Protein AF-A0A3P8W4Z7-F1 (afdb_monomer)

Foldseek 3Di:
DPPQKDWDWDAAAPVVPVVPVVDPQHIWRQWMARNVVRDTAGATAHDDQPQRAWDDWDADPVQQWIFTDHPNDTDIWHKDADPDPDCPDDDDRDHRDIYTDD

Organism: Cynoglossus semilaevis (NCBI:txid244447)

Structure (mmCIF, N/CA/C/O backbone):
data_AF-A0A3P8W4Z7-F1
#
_entry.id   AF-A0A3P8W4Z7-F1
#
loop_
_atom_site.group_PDB
_atom_site.id
_atom_site.type_symbol
_atom_site.label_atom_id
_atom_site.label_alt_id
_atom_site.label_comp_id
_atom_site.label_asym_id
_atom_site.label_entity_id
_atom_site.label_seq_id
_atom_site.pdbx_PDB_ins_code
_atom_site.Cartn_x
_atom_site.Cartn_y
_atom_site.Cartn_z
_atom_site.occupancy
_atom_site.B_iso_or_equiv
_atom_site.auth_seq_id
_atom_site.auth_comp_id
_atom_site.auth_asym_id
_atom_site.auth_atom_id
_atom_site.pdbx_PDB_model_num
ATOM 1 N N . MET A 1 1 ? -4.604 2.241 1.970 1.00 92.06 1 MET A N 1
ATOM 2 C CA . MET A 1 1 ? -5.530 2.408 3.116 1.00 92.06 1 MET A CA 1
ATOM 3 C C . MET A 1 1 ? -5.907 1.031 3.630 1.00 92.06 1 MET A C 1
ATOM 5 O O . MET A 1 1 ? -6.272 0.204 2.809 1.00 92.06 1 MET A O 1
ATOM 9 N N . ALA A 1 2 ? -5.838 0.779 4.936 1.00 91.19 2 ALA A N 1
ATOM 10 C CA . ALA A 1 2 ? -6.327 -0.460 5.551 1.00 91.19 2 ALA A CA 1
ATOM 11 C C . ALA A 1 2 ? -7.013 -0.127 6.883 1.00 91.19 2 ALA A C 1
ATOM 13 O O . ALA A 1 2 ? -6.502 0.694 7.636 1.00 91.19 2 ALA A O 1
ATOM 14 N N . CYS A 1 3 ? -8.182 -0.717 7.156 1.00 89.06 3 CYS A N 1
ATOM 15 C CA . CYS A 1 3 ? -8.944 -0.508 8.399 1.00 89.06 3 CYS A CA 1
ATOM 16 C C . CYS A 1 3 ? -9.206 0.971 8.770 1.00 89.06 3 CYS A C 1
ATOM 18 O O . CYS A 1 3 ? -9.230 1.314 9.946 1.00 89.06 3 CYS A O 1
ATOM 20 N N . GLY A 1 4 ? -9.385 1.857 7.781 1.00 92.31 4 GLY A N 1
ATOM 21 C CA . GLY A 1 4 ? -9.584 3.296 8.023 1.00 92.31 4 GLY A CA 1
ATOM 22 C C . GLY A 1 4 ? -8.300 4.072 8.345 1.00 92.31 4 GLY A C 1
ATOM 23 O O . GLY A 1 4 ? -8.367 5.241 8.718 1.00 92.31 4 GLY A O 1
ATOM 24 N N . VAL A 1 5 ? -7.133 3.452 8.165 1.00 94.88 5 VAL A N 1
ATOM 25 C CA . VAL A 1 5 ? -5.824 4.080 8.348 1.00 94.88 5 VAL A CA 1
ATOM 26 C C . VAL A 1 5 ? -5.151 4.278 6.986 1.00 94.88 5 VAL A C 1
ATOM 28 O O . VAL A 1 5 ? -5.030 3.345 6.176 1.00 94.88 5 VAL A O 1
ATOM 31 N N . LEU A 1 6 ? -4.722 5.511 6.721 1.00 95.94 6 LEU A N 1
ATOM 32 C CA . LEU A 1 6 ? -3.853 5.857 5.599 1.00 95.94 6 LEU A CA 1
ATOM 33 C C . LEU A 1 6 ? -2.421 5.502 5.972 1.00 95.94 6 LEU A C 1
ATOM 35 O O . LEU A 1 6 ? -1.993 5.831 7.067 1.00 95.94 6 LEU A O 1
ATOM 39 N N . TYR A 1 7 ? -1.683 4.888 5.053 1.00 95.88 7 TYR A N 1
ATOM 40 C CA . TYR A 1 7 ? -0.263 4.589 5.213 1.00 95.88 7 TYR A CA 1
ATOM 41 C C . TYR A 1 7 ? 0.488 5.197 4.035 1.00 95.88 7 TYR A C 1
ATOM 43 O O . TYR A 1 7 ? 0.054 5.018 2.895 1.00 95.88 7 TYR A O 1
ATOM 51 N N . ALA A 1 8 ? 1.595 5.890 4.298 1.00 95.06 8 ALA A N 1
ATOM 52 C CA . ALA A 1 8 ? 2.469 6.424 3.261 1.00 95.06 8 ALA A CA 1
ATOM 53 C C . ALA A 1 8 ? 3.859 5.787 3.333 1.00 95.06 8 ALA A C 1
ATOM 55 O O . ALA A 1 8 ? 4.478 5.682 4.397 1.00 95.06 8 ALA A O 1
ATOM 56 N N . VAL A 1 9 ? 4.322 5.353 2.162 1.00 94.12 9 VAL A N 1
ATOM 57 C CA . VAL A 1 9 ? 5.606 4.687 1.955 1.00 94.12 9 VAL A CA 1
ATOM 58 C C . VAL A 1 9 ? 6.592 5.706 1.411 1.00 94.12 9 VAL A C 1
ATOM 60 O O . VAL A 1 9 ? 6.300 6.405 0.444 1.00 94.12 9 VAL A O 1
ATOM 63 N N . ARG A 1 10 ? 7.766 5.780 2.030 1.00 91.56 10 ARG A N 1
ATOM 64 C CA . ARG A 1 10 ? 8.939 6.416 1.443 1.00 91.56 10 ARG A CA 1
ATOM 65 C C . ARG A 1 10 ? 9.755 5.325 0.770 1.00 91.56 10 ARG A C 1
ATOM 67 O O . ARG A 1 10 ? 10.156 4.382 1.449 1.00 91.56 10 ARG A O 1
ATOM 74 N N . SER A 1 11 ? 10.015 5.480 -0.521 1.00 88.19 11 SER A N 1
ATOM 75 C CA . SER A 1 11 ? 10.883 4.589 -1.286 1.00 88.19 11 SER A CA 1
ATOM 76 C C . SER A 1 11 ? 11.993 5.357 -1.991 1.00 88.19 11 SER A C 1
ATOM 78 O O . SER A 1 11 ? 11.831 6.542 -2.284 1.00 88.19 11 SER A O 1
ATOM 80 N N . VAL A 1 12 ? 13.105 4.680 -2.262 1.00 84.81 12 VAL A N 1
ATOM 81 C CA . VAL A 1 12 ? 14.186 5.188 -3.119 1.00 84.81 12 VAL A CA 1
ATOM 82 C C . VAL A 1 12 ? 13.981 4.731 -4.567 1.00 84.81 12 VAL A C 1
ATOM 84 O O . VAL A 1 12 ? 13.480 3.627 -4.809 1.00 84.81 12 VAL A O 1
ATOM 87 N N . PHE A 1 13 ? 14.343 5.592 -5.519 1.00 83.44 13 PHE A N 1
ATOM 88 C CA . PHE A 1 13 ? 14.304 5.297 -6.953 1.00 83.44 13 PHE A CA 1
ATOM 89 C C . PHE A 1 13 ? 15.709 4.999 -7.492 1.00 83.44 13 PHE A C 1
ATOM 91 O O . PHE A 1 13 ? 16.689 5.507 -6.952 1.00 83.44 13 PHE A O 1
ATOM 98 N N . GLN A 1 14 ? 15.803 4.200 -8.563 1.00 71.31 14 GLN A N 1
ATOM 99 C CA . GLN A 1 14 ? 17.084 3.819 -9.190 1.00 71.31 14 GLN A CA 1
ATOM 100 C C . GLN A 1 14 ? 17.964 5.019 -9.572 1.00 71.31 14 GLN A C 1
ATOM 102 O O . GLN A 1 14 ? 19.179 4.938 -9.455 1.00 71.31 14 GLN A O 1
ATOM 107 N N . ASP A 1 15 ? 17.367 6.142 -9.971 1.00 68.56 15 ASP A N 1
ATOM 108 C CA . ASP A 1 15 ? 18.112 7.327 -10.417 1.00 68.56 15 ASP A CA 1
ATOM 109 C C . ASP A 1 15 ? 18.567 8.235 -9.253 1.00 68.56 15 ASP A C 1
ATOM 111 O O . ASP A 1 15 ? 19.297 9.206 -9.455 1.00 68.56 15 ASP A O 1
ATOM 115 N N . ASP A 1 16 ? 18.158 7.921 -8.018 1.00 65.56 16 ASP A N 1
ATOM 116 C CA . ASP A 1 16 ? 18.433 8.702 -6.807 1.00 65.56 16 ASP A CA 1
ATOM 117 C C . ASP A 1 16 ? 19.661 8.188 -6.025 1.00 65.56 16 ASP A C 1
ATOM 119 O O . ASP A 1 16 ? 19.757 8.396 -4.810 1.00 65.56 16 ASP A O 1
ATOM 123 N N . GLU A 1 17 ? 20.634 7.554 -6.699 1.00 56.22 17 GLU A N 1
ATOM 124 C CA . GLU A 1 17 ? 21.857 6.995 -6.082 1.00 56.22 17 GLU A CA 1
ATOM 125 C C . GLU A 1 17 ? 22.599 8.006 -5.175 1.00 56.22 17 GLU A C 1
ATOM 127 O O . GLU A 1 17 ? 23.181 7.621 -4.164 1.00 56.22 17 GLU A O 1
ATOM 132 N N . GLY A 1 18 ? 22.492 9.315 -5.441 1.00 52.12 18 GLY A N 1
ATOM 133 C CA . GLY A 1 18 ? 23.077 10.379 -4.608 1.00 52.12 18 GLY A CA 1
ATOM 134 C C . GLY A 1 18 ? 22.281 10.791 -3.355 1.00 52.12 18 GLY A C 1
ATOM 135 O O . GLY A 1 18 ? 22.797 11.542 -2.529 1.00 52.12 18 GLY A O 1
ATOM 136 N N . GLN A 1 19 ? 21.033 10.337 -3.184 1.00 52.34 19 GLN A N 1
ATOM 137 C CA . GLN A 1 19 ? 20.183 10.646 -2.018 1.00 52.34 19 GLN A CA 1
ATOM 138 C C . GLN A 1 19 ? 20.097 9.488 -1.007 1.00 52.34 19 GLN A C 1
ATOM 140 O O . GLN A 1 19 ? 19.702 9.710 0.144 1.00 52.34 19 GLN A O 1
ATOM 145 N N . ALA A 1 20 ? 20.486 8.273 -1.409 1.00 51.84 20 ALA A N 1
ATOM 146 C CA . ALA A 1 20 ? 20.484 7.083 -0.557 1.00 51.84 20 ALA A CA 1
ATOM 147 C C . ALA A 1 20 ? 21.569 7.129 0.539 1.00 51.84 20 ALA A C 1
ATOM 149 O O . ALA A 1 20 ? 21.337 6.676 1.658 1.00 51.84 20 ALA A O 1
ATOM 150 N N . GLU A 1 21 ? 22.724 7.743 0.264 1.00 47.75 21 GLU A N 1
ATOM 151 C CA . GLU A 1 21 ? 23.860 7.784 1.200 1.00 47.75 21 GLU A CA 1
ATOM 152 C C . GLU A 1 21 ? 23.695 8.810 2.340 1.00 47.75 21 GLU A C 1
ATOM 154 O O . GLU A 1 21 ? 24.335 8.695 3.384 1.00 47.75 21 GLU A O 1
ATOM 159 N N . GLY A 1 22 ? 22.799 9.795 2.187 1.00 49.47 22 GLY A N 1
ATOM 160 C CA . GLY A 1 22 ? 22.527 10.827 3.201 1.00 49.47 22 GLY A CA 1
ATOM 161 C C . GLY A 1 22 ? 21.294 10.567 4.074 1.00 49.47 22 GLY A C 1
ATOM 162 O O . GLY A 1 22 ? 21.133 11.186 5.128 1.00 49.47 22 GLY A O 1
ATOM 163 N N . ARG A 1 23 ? 20.404 9.656 3.660 1.00 52.09 23 ARG A N 1
ATOM 164 C CA . ARG A 1 23 ? 19.204 9.270 4.412 1.00 52.09 23 ARG A CA 1
ATOM 165 C C . ARG A 1 23 ? 19.326 7.807 4.806 1.00 52.09 23 ARG A C 1
ATOM 167 O O . ARG A 1 23 ? 18.894 6.925 4.080 1.00 52.09 23 ARG A O 1
ATOM 174 N N . ALA A 1 24 ? 19.841 7.572 6.009 1.00 46.91 24 ALA A N 1
ATOM 175 C CA . ALA A 1 24 ? 19.960 6.270 6.672 1.00 46.91 24 ALA A CA 1
ATOM 176 C C . ALA A 1 24 ? 18.6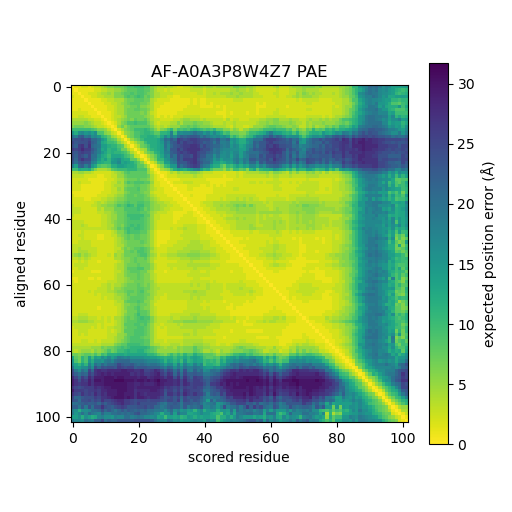23 5.525 6.927 1.00 46.91 24 ALA A C 1
ATOM 178 O O . ALA A 1 24 ? 18.525 4.712 7.840 1.00 46.91 24 ALA A O 1
ATOM 179 N N . GLY A 1 25 ? 17.565 5.798 6.166 1.00 57.16 25 GLY A N 1
ATOM 180 C CA . GLY A 1 25 ? 16.317 5.064 6.249 1.00 57.16 25 GLY A CA 1
ATOM 181 C C . GLY A 1 25 ? 15.924 4.608 4.859 1.00 57.16 25 GLY A C 1
ATOM 182 O O . GLY A 1 25 ? 15.477 5.423 4.054 1.00 57.16 25 GLY A O 1
ATOM 183 N N . GLY A 1 26 ? 16.089 3.312 4.612 1.00 72.94 26 GLY A N 1
ATOM 184 C CA . GLY A 1 26 ? 15.636 2.656 3.392 1.00 72.94 26 GLY A CA 1
ATOM 185 C C . GLY A 1 26 ? 14.122 2.739 3.188 1.00 72.94 26 GLY A C 1
ATOM 186 O O . GLY A 1 26 ? 13.419 3.562 3.786 1.00 72.94 26 GLY A O 1
ATOM 187 N N . ASP A 1 27 ? 13.622 1.866 2.325 1.00 89.00 27 ASP A N 1
ATOM 188 C CA . ASP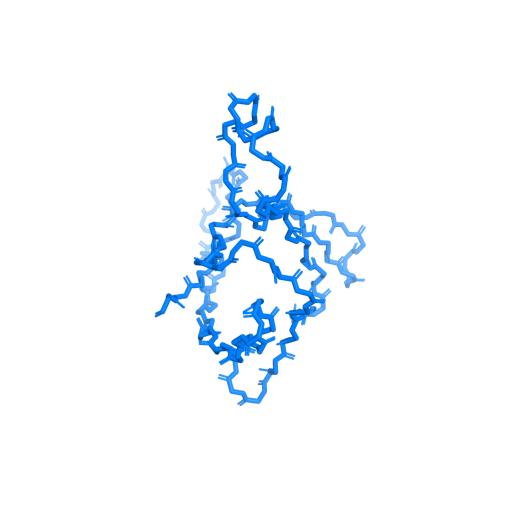 A 1 27 ? 12.211 1.800 1.975 1.00 89.00 27 ASP A CA 1
ATOM 189 C C . ASP A 1 27 ? 11.360 1.423 3.194 1.00 89.00 27 ASP A C 1
ATOM 191 O O . ASP A 1 27 ? 11.531 0.362 3.803 1.00 89.00 27 ASP A O 1
ATOM 195 N N . MET A 1 28 ? 10.470 2.329 3.601 1.00 92.38 28 MET A N 1
ATOM 196 C CA . MET A 1 28 ? 9.700 2.200 4.838 1.00 92.38 28 MET A CA 1
ATOM 197 C C . MET A 1 28 ? 8.329 2.865 4.735 1.00 92.38 28 MET A C 1
ATOM 199 O O . MET A 1 28 ? 8.164 3.907 4.101 1.00 92.38 28 MET A O 1
ATOM 203 N N . VAL A 1 29 ? 7.347 2.319 5.449 1.00 93.81 29 VAL A N 1
ATOM 204 C CA . VAL A 1 29 ? 6.136 3.046 5.840 1.00 93.81 29 VAL A CA 1
ATOM 205 C C . VAL A 1 29 ? 6.519 4.002 6.966 1.00 93.81 29 VAL A C 1
ATOM 207 O O . VAL A 1 29 ? 6.868 3.557 8.060 1.00 93.81 29 VAL A O 1
ATOM 210 N N . VAL A 1 30 ? 6.478 5.304 6.689 1.00 93.81 30 VAL A N 1
ATOM 211 C CA . VAL A 1 30 ? 6.968 6.357 7.603 1.00 93.81 30 VAL A CA 1
ATOM 212 C C . VAL A 1 30 ? 5.853 7.203 8.204 1.00 93.81 30 VAL A C 1
ATOM 214 O O . VAL A 1 30 ? 6.098 7.988 9.114 1.00 93.81 30 VAL A O 1
ATOM 217 N N . TYR A 1 31 ? 4.635 7.074 7.682 1.00 94.69 31 TYR A N 1
ATOM 218 C CA . TYR A 1 31 ? 3.502 7.869 8.124 1.00 94.69 31 TYR A CA 1
ATOM 219 C C . TYR A 1 31 ? 2.223 7.047 8.103 1.00 94.69 31 TYR A C 1
ATOM 221 O O . TYR A 1 31 ? 1.966 6.303 7.149 1.00 94.69 31 TYR A O 1
ATOM 229 N N . ALA A 1 32 ? 1.429 7.199 9.160 1.00 95.81 32 ALA A N 1
ATOM 230 C CA . ALA A 1 32 ? 0.115 6.605 9.278 1.00 95.81 32 ALA A CA 1
ATOM 231 C C . ALA A 1 32 ? -0.880 7.603 9.875 1.00 95.81 32 ALA A C 1
ATOM 233 O O . ALA A 1 32 ? -0.559 8.310 10.828 1.00 95.81 32 ALA A O 1
ATOM 234 N N . TYR A 1 33 ? -2.095 7.629 9.334 1.00 96.25 33 TYR A N 1
ATOM 235 C CA . TYR A 1 33 ? -3.160 8.520 9.789 1.00 96.25 33 TYR A CA 1
ATOM 236 C C . TYR A 1 33 ? -4.473 7.760 9.940 1.00 96.25 33 TYR A C 1
ATOM 238 O O . TYR A 1 33 ? -5.011 7.233 8.964 1.00 96.25 33 TYR A O 1
ATOM 246 N N . ASP A 1 34 ? -4.989 7.700 11.164 1.00 95.25 34 ASP A N 1
ATOM 247 C CA . ASP A 1 34 ? -6.285 7.115 11.484 1.00 95.25 34 ASP A CA 1
ATOM 248 C C . ASP A 1 34 ? -7.390 8.121 11.155 1.00 95.25 34 ASP A C 1
ATOM 250 O O . ASP A 1 34 ? -7.617 9.094 11.877 1.00 95.25 34 ASP A O 1
ATOM 254 N N . THR A 1 35 ? -8.105 7.866 10.061 1.00 95.38 35 THR A N 1
ATOM 255 C CA . THR A 1 35 ? -9.200 8.730 9.601 1.00 95.38 35 THR A CA 1
ATOM 256 C C . THR A 1 35 ? -10.439 8.661 10.490 1.00 95.38 35 THR A C 1
ATOM 258 O O . THR A 1 35 ? -11.251 9.581 10.458 1.00 95.38 35 THR A O 1
ATOM 261 N N . SER A 1 36 ? -10.588 7.611 11.304 1.00 93.75 36 SER A N 1
ATOM 262 C CA . SER A 1 36 ? -11.718 7.475 12.229 1.00 93.75 36 SER A CA 1
ATOM 263 C C . SER A 1 36 ? -11.541 8.342 13.476 1.00 93.75 36 SER A C 1
ATOM 265 O O . SER A 1 36 ? -12.516 8.874 14.005 1.00 93.75 36 SER A O 1
ATOM 267 N N . ARG A 1 37 ? -10.291 8.512 13.924 1.00 92.38 37 ARG A N 1
ATOM 268 C CA . ARG A 1 37 ? -9.922 9.331 15.091 1.00 92.38 37 ARG A CA 1
ATOM 269 C C . ARG A 1 37 ? -9.399 10.715 14.717 1.00 92.38 37 ARG A C 1
ATOM 271 O O . ARG A 1 37 ? -9.310 11.576 15.588 1.00 92.38 37 ARG A O 1
ATOM 278 N N . GLY A 1 38 ? -9.047 10.922 13.450 1.00 95.12 38 GLY A N 1
ATOM 279 C CA . GLY A 1 38 ? -8.445 12.157 12.955 1.00 95.12 38 GLY A CA 1
ATOM 280 C C . GLY A 1 38 ? -7.038 12.397 13.507 1.00 95.12 38 GLY A C 1
ATOM 281 O O . GLY A 1 38 ? -6.669 13.546 13.746 1.00 95.12 38 GLY A O 1
ATOM 282 N N . GLN A 1 39 ? -6.276 11.332 13.771 1.00 94.75 39 GLN A N 1
ATOM 283 C CA . GLN A 1 39 ? -4.979 11.410 14.449 1.00 94.75 39 GLN A CA 1
ATOM 284 C C . GLN A 1 39 ? -3.903 10.597 13.736 1.00 94.75 39 GLN A C 1
ATOM 286 O O . GLN A 1 39 ? -4.167 9.555 13.136 1.00 94.75 39 GLN A O 1
ATOM 291 N N . GLU A 1 40 ? -2.668 11.070 13.852 1.00 94.06 40 GLU A N 1
ATOM 292 C CA . GLU A 1 40 ? -1.481 10.369 13.375 1.00 94.06 40 GLU A CA 1
ATOM 293 C C . GLU A 1 40 ? -1.125 9.197 14.291 1.00 94.06 40 GLU A C 1
ATOM 295 O O . GLU A 1 40 ? -1.295 9.264 15.510 1.00 94.06 40 GLU A O 1
ATOM 300 N N . LEU A 1 41 ? -0.612 8.120 13.696 1.00 90.31 41 LEU A N 1
ATOM 301 C CA . LEU A 1 41 ? -0.134 6.943 14.413 1.00 90.31 41 LEU A CA 1
ATOM 302 C C . LEU A 1 41 ? 1.388 6.810 14.259 1.00 90.31 41 LEU A C 1
ATOM 304 O O . LEU A 1 41 ? 1.905 6.955 13.146 1.00 90.31 41 LEU A O 1
ATOM 308 N N . PRO A 1 42 ? 2.122 6.483 15.339 1.00 89.62 42 PRO A N 1
ATOM 309 C CA . PRO A 1 42 ? 3.554 6.235 15.253 1.00 89.62 42 PRO A CA 1
ATOM 310 C C . PRO A 1 42 ? 3.821 4.947 14.462 1.00 89.62 42 PRO A C 1
ATOM 312 O O . PRO A 1 42 ? 3.416 3.855 14.873 1.00 89.62 42 PRO A O 1
ATOM 315 N N . VAL A 1 43 ? 4.528 5.067 13.335 1.00 88.94 43 VAL A N 1
ATOM 316 C CA . VAL A 1 43 ? 4.822 3.938 12.445 1.00 88.94 43 VAL A CA 1
ATOM 317 C C . VAL A 1 43 ? 6.226 4.031 11.851 1.00 88.94 43 VAL A C 1
ATOM 319 O O . VAL A 1 43 ? 6.650 5.091 11.401 1.00 88.94 43 VAL A O 1
ATOM 322 N N . GLN A 1 44 ? 6.937 2.903 11.846 1.00 87.81 44 GLN A N 1
ATOM 323 C CA . GLN A 1 44 ? 8.184 2.689 11.109 1.00 87.81 44 GLN A CA 1
ATOM 324 C C . GLN A 1 44 ? 8.234 1.215 10.706 1.00 87.81 44 GLN A C 1
ATOM 326 O O . GLN A 1 44 ? 8.608 0.359 11.504 1.00 87.81 44 GLN A O 1
ATOM 331 N N . ILE A 1 45 ? 7.781 0.907 9.492 1.00 90.19 45 ILE A N 1
ATOM 332 C CA . ILE A 1 45 ? 7.688 -0.476 9.003 1.00 90.19 45 ILE A CA 1
ATOM 333 C C . ILE A 1 45 ? 8.575 -0.620 7.771 1.00 90.19 45 ILE A C 1
ATOM 335 O O . ILE A 1 45 ? 8.351 0.114 6.810 1.00 90.19 45 ILE A O 1
ATOM 339 N N . PRO A 1 46 ? 9.533 -1.559 7.744 1.00 91.69 46 PRO A N 1
ATOM 340 C CA . PRO A 1 46 ? 10.293 -1.859 6.536 1.00 91.69 46 PRO A CA 1
ATOM 341 C C . PRO A 1 46 ? 9.377 -2.256 5.374 1.00 91.69 46 PRO A C 1
ATOM 343 O O . PRO A 1 46 ? 8.472 -3.076 5.541 1.00 91.69 46 PRO A O 1
ATOM 346 N N . PHE A 1 47 ? 9.621 -1.693 4.195 1.00 93.44 47 PHE A N 1
ATOM 347 C CA . PHE A 1 47 ? 8.849 -1.966 2.991 1.00 93.44 47 PHE A CA 1
ATOM 348 C C . PHE A 1 47 ? 9.748 -2.570 1.900 1.00 93.44 47 PHE A C 1
ATOM 350 O O . PHE A 1 47 ? 10.709 -1.926 1.494 1.00 93.44 47 PHE A O 1
ATOM 357 N N . PRO A 1 48 ? 9.475 -3.784 1.389 1.00 92.69 48 PRO A N 1
ATOM 358 C CA . PRO A 1 48 ? 10.309 -4.388 0.352 1.00 92.69 48 PRO A CA 1
ATOM 359 C C . PRO A 1 48 ? 10.243 -3.631 -0.984 1.00 92.69 48 PRO A C 1
ATOM 361 O O . PRO A 1 48 ? 9.177 -3.507 -1.595 1.00 92.69 48 PRO A O 1
ATOM 364 N N . ASN A 1 49 ? 11.402 -3.198 -1.484 1.00 92.69 49 ASN A N 1
ATOM 365 C CA . ASN A 1 49 ? 11.546 -2.537 -2.783 1.00 92.69 49 ASN A CA 1
ATOM 366 C C . ASN A 1 49 ? 12.707 -3.136 -3.611 1.00 92.69 49 ASN A C 1
ATOM 368 O O . ASN A 1 49 ? 13.714 -2.472 -3.852 1.00 92.69 49 ASN A O 1
ATOM 372 N N . PRO A 1 50 ? 12.601 -4.401 -4.055 1.00 90.75 50 PRO A N 1
ATOM 373 C CA . PRO A 1 50 ? 13.703 -5.089 -4.733 1.00 90.75 50 PRO A CA 1
ATOM 374 C C . PRO A 1 50 ? 14.064 -4.505 -6.108 1.00 90.75 50 PRO A C 1
ATOM 376 O O . PRO A 1 50 ? 15.184 -4.711 -6.565 1.00 90.75 50 PRO A O 1
ATOM 379 N N . TYR A 1 51 ? 13.145 -3.785 -6.765 1.00 91.81 51 TYR A N 1
ATOM 380 C CA . TYR A 1 51 ? 13.367 -3.235 -8.110 1.00 91.81 51 TYR A CA 1
ATOM 381 C C . TYR A 1 51 ? 13.457 -1.708 -8.162 1.00 91.81 51 TYR A C 1
ATOM 383 O O . TYR A 1 51 ? 13.588 -1.155 -9.253 1.00 91.81 51 TYR A O 1
ATOM 391 N N . GLN A 1 52 ? 13.432 -1.044 -7.001 1.00 90.00 52 GLN A N 1
ATOM 392 C CA . GLN A 1 52 ? 13.726 0.383 -6.836 1.00 90.00 52 GLN A CA 1
ATOM 393 C C . GLN A 1 52 ? 12.931 1.323 -7.767 1.00 90.00 52 GLN A C 1
ATOM 395 O O . GLN A 1 52 ? 13.428 2.369 -8.177 1.00 90.00 52 GLN A O 1
ATOM 400 N N . TYR A 1 53 ? 11.694 0.966 -8.132 1.00 92.00 53 TYR A N 1
ATOM 401 C CA . TYR A 1 53 ? 10.811 1.826 -8.926 1.00 92.00 53 TYR A CA 1
ATOM 402 C C . TYR A 1 53 ? 9.334 1.477 -8.695 1.00 92.00 53 TYR A C 1
ATOM 404 O O . TYR A 1 53 ? 8.655 0.901 -9.551 1.00 92.00 53 TYR A O 1
ATOM 412 N N . ILE A 1 54 ? 8.825 1.794 -7.504 1.00 94.12 54 ILE A N 1
ATOM 413 C CA . ILE A 1 54 ? 7.421 1.550 -7.160 1.00 94.12 54 ILE A CA 1
ATOM 414 C C . ILE A 1 54 ? 6.547 2.643 -7.781 1.00 94.12 54 ILE A C 1
ATOM 416 O O . ILE A 1 54 ? 6.719 3.819 -7.473 1.00 94.12 54 ILE A O 1
ATOM 420 N N . SER A 1 55 ? 5.576 2.258 -8.612 1.00 94.69 55 SER A N 1
ATOM 421 C CA . SER A 1 55 ? 4.617 3.196 -9.216 1.00 94.69 55 SER A CA 1
ATOM 422 C C . SER A 1 55 ? 3.205 3.084 -8.642 1.00 94.69 55 SER A C 1
ATOM 424 O O . SER A 1 55 ? 2.431 4.032 -8.747 1.00 94.69 55 SER A O 1
ATOM 426 N N . SER A 1 56 ? 2.846 1.943 -8.046 1.00 96.38 56 SER A N 1
ATOM 427 C CA . SER A 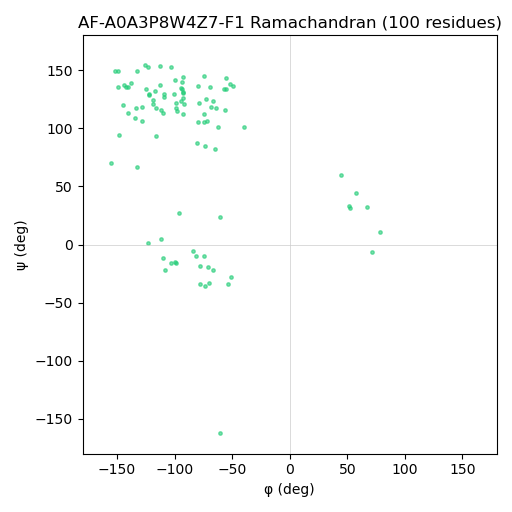1 56 ? 1.562 1.777 -7.357 1.00 96.38 56 SER A CA 1
ATOM 428 C C . SER A 1 56 ? 1.628 0.742 -6.235 1.00 96.38 56 SER A C 1
ATOM 430 O O . SER A 1 56 ? 2.394 -0.222 -6.295 1.00 96.38 56 SER A O 1
ATOM 432 N N . ILE A 1 57 ? 0.808 0.961 -5.203 1.00 97.25 57 ILE A N 1
ATOM 433 C CA . ILE A 1 57 ? 0.609 0.065 -4.060 1.00 97.25 57 ILE A CA 1
ATOM 434 C C . ILE A 1 57 ? -0.881 0.086 -3.711 1.00 97.25 57 ILE A C 1
ATOM 436 O O . ILE A 1 57 ? -1.384 1.093 -3.211 1.00 97.25 57 ILE A O 1
ATOM 440 N N . ASP A 1 58 ? -1.566 -1.037 -3.900 1.00 97.12 58 ASP A N 1
ATOM 441 C CA . ASP A 1 58 ? -2.999 -1.173 -3.638 1.00 97.12 58 ASP A CA 1
ATOM 442 C C . ASP A 1 58 ? -3.274 -2.282 -2.622 1.00 97.12 58 ASP A C 1
ATOM 444 O O . ASP A 1 58 ? -2.806 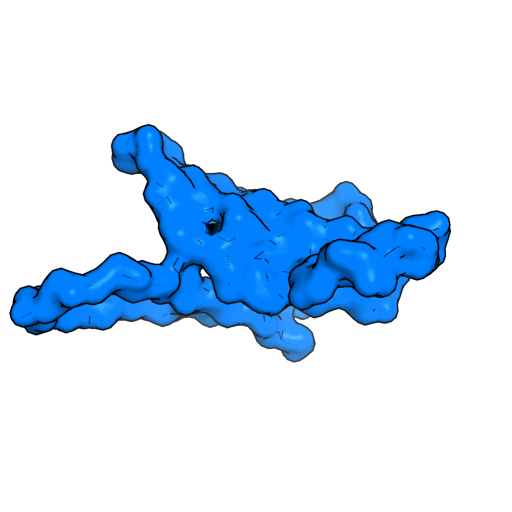-3.408 -2.764 1.00 97.12 58 ASP A O 1
ATOM 448 N N . TYR A 1 59 ? -4.049 -1.980 -1.580 1.00 96.75 59 TYR A N 1
ATOM 449 C CA . TYR A 1 59 ? -4.438 -2.962 -0.564 1.00 96.75 59 TYR A CA 1
ATOM 450 C C . TYR A 1 59 ? -5.783 -3.604 -0.895 1.00 96.75 59 TYR A C 1
ATOM 452 O O . TYR A 1 59 ? -6.760 -2.900 -1.151 1.00 96.75 59 TYR A O 1
ATOM 460 N N . ASN A 1 60 ? -5.857 -4.931 -0.789 1.00 95.75 60 ASN A N 1
ATOM 461 C CA . ASN A 1 60 ? -7.103 -5.675 -0.899 1.00 95.75 60 ASN A CA 1
ATOM 462 C C . ASN A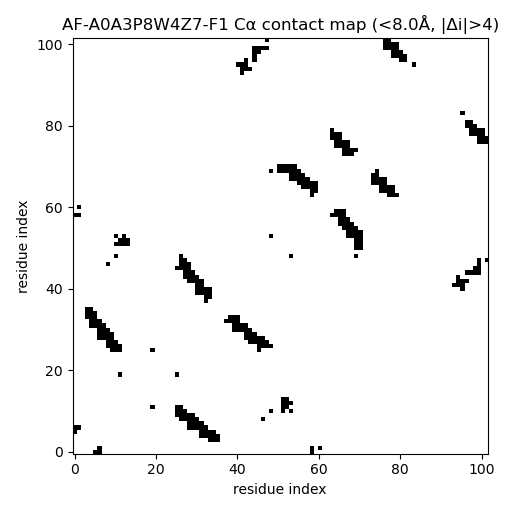 1 60 ? -7.492 -6.307 0.456 1.00 95.75 60 ASN A C 1
ATOM 464 O O . ASN A 1 60 ? -6.804 -7.205 0.945 1.00 95.75 60 ASN A O 1
ATOM 468 N N . PRO A 1 61 ? -8.621 -5.896 1.064 1.00 93.56 61 PRO A N 1
ATOM 469 C CA . PRO A 1 61 ? -9.089 -6.455 2.332 1.00 93.56 61 PRO A CA 1
ATOM 470 C C . PRO A 1 61 ? -9.698 -7.860 2.215 1.00 93.56 61 PRO A C 1
ATOM 472 O O . PRO A 1 61 ? -9.993 -8.468 3.238 1.00 93.56 61 PRO A O 1
ATOM 475 N N . ARG A 1 62 ? -9.942 -8.382 1.003 1.00 94.69 62 ARG A N 1
ATOM 476 C CA . ARG A 1 62 ? -10.498 -9.736 0.823 1.00 94.69 62 ARG A CA 1
ATOM 477 C C . ARG A 1 62 ? -9.465 -10.821 1.128 1.00 94.69 62 ARG A C 1
ATOM 479 O O . ARG A 1 62 ? -9.834 -11.882 1.620 1.00 94.69 62 ARG A O 1
ATOM 486 N N . ASP A 1 63 ? -8.206 -10.573 0.786 1.00 95.19 63 ASP A N 1
ATOM 487 C CA . ASP A 1 63 ? -7.102 -11.528 0.913 1.00 95.19 63 ASP A CA 1
ATOM 488 C C . ASP A 1 63 ? -5.938 -11.003 1.769 1.00 95.19 63 ASP A C 1
ATOM 490 O O . ASP A 1 63 ? -4.963 -11.724 1.975 1.00 95.19 63 ASP A O 1
ATOM 494 N N . ASN A 1 64 ? -6.063 -9.786 2.308 1.00 93.75 64 ASN A N 1
ATOM 495 C CA . ASN A 1 64 ? -5.082 -9.110 3.152 1.00 93.75 64 ASN A CA 1
ATOM 496 C C . ASN A 1 64 ? -3.716 -8.955 2.467 1.00 93.75 64 ASN A C 1
ATOM 498 O O . ASN A 1 64 ? -2.674 -9.208 3.076 1.00 93.75 64 ASN A O 1
ATOM 502 N N . GLN A 1 65 ? -3.711 -8.54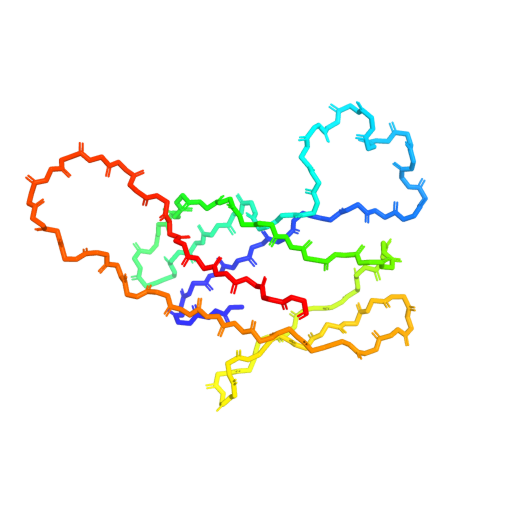7 1.196 1.00 95.94 65 GLN A N 1
ATOM 503 C CA . GLN A 1 65 ? -2.483 -8.387 0.415 1.00 95.94 65 GLN A CA 1
ATOM 504 C C . GLN A 1 65 ? -2.326 -6.983 -0.154 1.00 95.94 65 GLN A C 1
ATOM 506 O O . GLN A 1 65 ? -3.305 -6.290 -0.440 1.00 95.94 65 GLN A O 1
ATOM 511 N N . LEU A 1 66 ? -1.069 -6.596 -0.353 1.00 97.00 66 LEU A N 1
ATOM 512 C CA . LEU A 1 66 ? -0.699 -5.482 -1.211 1.00 97.00 66 LEU A CA 1
ATOM 513 C C . LEU A 1 66 ? -0.409 -5.994 -2.617 1.00 97.00 66 LEU A C 1
ATOM 515 O O . LEU A 1 66 ? 0.375 -6.925 -2.789 1.00 97.00 66 LEU A O 1
ATOM 519 N N . TYR A 1 67 ? -1.005 -5.345 -3.604 1.00 97.69 67 TYR A N 1
ATOM 520 C CA . TYR A 1 67 ? -0.693 -5.476 -5.016 1.00 97.69 67 TYR A CA 1
ATOM 521 C C . TYR A 1 67 ? 0.217 -4.311 -5.383 1.00 97.69 67 TYR A C 1
ATOM 523 O O . TYR A 1 67 ? -0.161 -3.151 -5.225 1.00 97.69 67 TYR A O 1
ATOM 531 N N . VAL A 1 68 ? 1.439 -4.620 -5.805 1.00 97.75 68 VAL A N 1
ATOM 532 C CA . VAL A 1 68 ? 2.485 -3.618 -6.028 1.00 97.75 68 VAL A CA 1
ATOM 533 C C . VAL A 1 68 ? 2.961 -3.700 -7.468 1.00 97.75 68 VAL A C 1
ATOM 535 O O . VAL A 1 68 ? 3.311 -4.780 -7.944 1.00 97.75 68 VAL A O 1
ATOM 538 N N . TRP A 1 69 ? 3.002 -2.557 -8.146 1.00 97.81 69 TRP A N 1
ATOM 539 C CA . TRP A 1 69 ? 3.694 -2.425 -9.423 1.00 97.81 69 TRP A CA 1
ATOM 540 C C . TRP A 1 69 ? 5.075 -1.826 -9.179 1.00 97.81 69 TRP A C 1
ATOM 542 O O . TRP A 1 69 ? 5.190 -0.681 -8.731 1.00 97.81 69 TRP A O 1
ATOM 552 N N . ASN A 1 70 ? 6.120 -2.606 -9.456 1.00 95.62 70 ASN A N 1
ATOM 553 C CA . ASN A 1 70 ? 7.502 -2.198 -9.236 1.00 95.62 70 ASN A CA 1
ATOM 554 C C . ASN A 1 70 ? 8.359 -2.552 -10.452 1.00 95.62 70 ASN A C 1
ATOM 556 O O . ASN A 1 70 ? 8.611 -3.727 -10.701 1.00 95.62 70 ASN A O 1
ATOM 560 N N . ASN A 1 71 ? 8.780 -1.539 -11.211 1.00 94.06 71 ASN A N 1
ATOM 561 C CA . ASN A 1 71 ? 9.665 -1.680 -12.371 1.00 94.06 71 ASN A CA 1
ATOM 562 C C . ASN A 1 71 ? 9.291 -2.844 -13.321 1.00 94.06 71 ASN A C 1
ATOM 564 O O . ASN A 1 71 ? 10.066 -3.778 -13.510 1.00 94.06 71 ASN A O 1
ATOM 568 N N . TYR A 1 72 ? 8.078 -2.820 -13.886 1.00 94.69 72 TYR A N 1
ATOM 569 C CA . TYR A 1 72 ? 7.509 -3.865 -14.766 1.00 94.69 72 TYR A CA 1
ATOM 570 C C . TYR A 1 72 ? 7.110 -5.188 -14.087 1.00 94.69 72 TYR A C 1
ATOM 572 O O . TYR A 1 72 ? 6.477 -6.027 -14.731 1.00 94.69 72 TYR A O 1
ATOM 580 N N . TYR A 1 73 ? 7.405 -5.374 -12.799 1.00 96.06 73 TYR A N 1
ATOM 58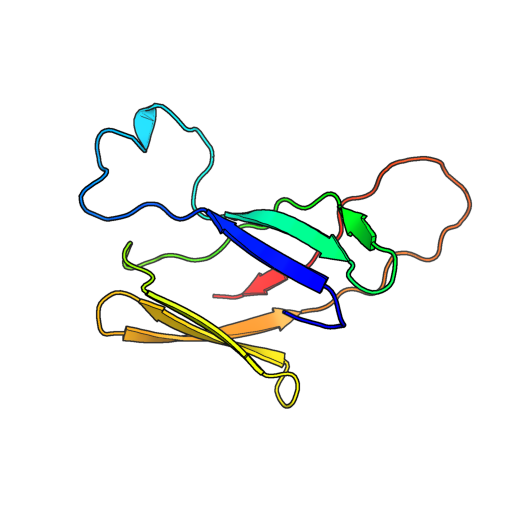1 C CA . TYR A 1 73 ? 6.972 -6.543 -12.037 1.00 96.06 73 TYR A CA 1
ATOM 582 C C . TYR A 1 73 ? 5.666 -6.275 -11.290 1.00 96.06 73 TYR A C 1
ATOM 584 O O . TYR A 1 73 ? 5.510 -5.263 -10.601 1.00 96.06 73 TYR A O 1
ATOM 592 N N . VAL A 1 74 ? 4.746 -7.237 -11.385 1.00 96.69 74 VAL A N 1
ATOM 593 C CA . VAL A 1 74 ? 3.543 -7.301 -10.551 1.00 96.69 74 VAL A CA 1
ATOM 594 C C . VAL A 1 74 ? 3.856 -8.172 -9.342 1.00 96.69 74 VAL A C 1
ATOM 596 O O . VAL A 1 74 ? 4.066 -9.378 -9.474 1.00 96.69 74 VAL A O 1
ATOM 599 N N . LEU A 1 75 ? 3.891 -7.558 -8.164 1.00 96.38 75 LEU A N 1
ATOM 600 C CA . LEU A 1 75 ? 4.239 -8.202 -6.903 1.00 96.38 75 LEU A CA 1
ATOM 601 C C . LEU A 1 75 ? 3.029 -8.276 -5.976 1.00 96.38 75 LEU A C 1
ATOM 603 O O . LEU A 1 75 ? 2.105 -7.462 -6.049 1.00 96.38 75 LEU A O 1
ATOM 607 N N . ARG A 1 76 ? 3.049 -9.270 -5.087 1.00 96.81 76 ARG A N 1
ATOM 608 C CA . ARG A 1 76 ? 2.026 -9.478 -4.063 1.00 96.81 76 ARG A CA 1
ATOM 609 C C . ARG A 1 76 ? 2.702 -9.622 -2.715 1.00 96.81 76 ARG A C 1
ATOM 611 O O . ARG A 1 76 ? 3.460 -10.568 -2.527 1.00 96.81 76 ARG A O 1
ATOM 618 N N . TYR A 1 77 ? 2.407 -8.720 -1.787 1.00 95.94 77 TYR A N 1
ATOM 619 C CA . TYR A 1 77 ? 2.941 -8.795 -0.430 1.00 95.94 77 TYR A CA 1
ATOM 620 C C . TYR A 1 77 ? 1.827 -9.152 0.555 1.00 95.94 77 TYR A C 1
ATOM 622 O O . TYR A 1 77 ? 0.903 -8.353 0.744 1.00 95.94 77 TYR A O 1
ATOM 630 N N . PRO A 1 78 ? 1.869 -10.336 1.188 1.00 94.62 78 PRO A N 1
ATOM 631 C CA . PRO A 1 78 ? 0.915 -10.677 2.229 1.00 94.62 78 PRO A CA 1
ATOM 632 C C . PRO A 1 7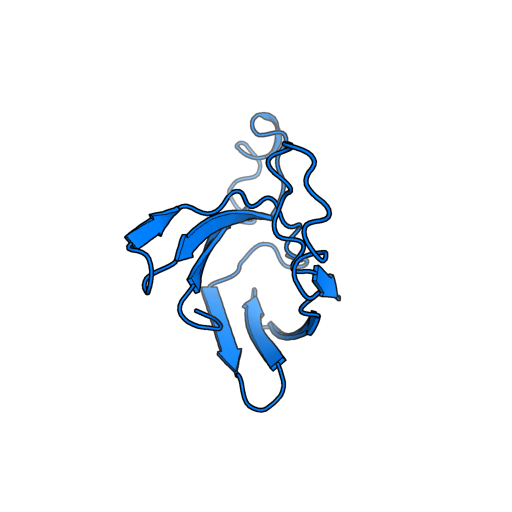8 ? 1.158 -9.820 3.477 1.00 94.62 78 PRO A C 1
ATOM 634 O O . PRO A 1 78 ? 2.295 -9.646 3.925 1.00 94.62 78 PRO A O 1
ATOM 637 N N . LEU A 1 79 ? 0.071 -9.301 4.050 1.00 91.50 79 LEU A N 1
ATOM 638 C CA . LEU A 1 79 ? 0.102 -8.518 5.280 1.00 91.50 79 LEU A CA 1
ATOM 639 C C . LEU A 1 79 ? -0.290 -9.365 6.484 1.00 9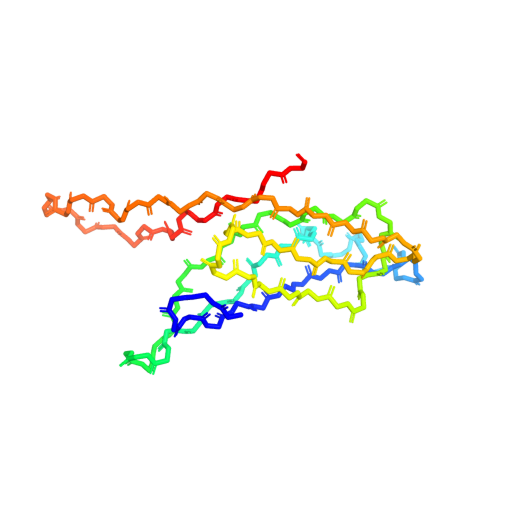1.50 79 LEU A C 1
ATOM 641 O O . LEU A 1 79 ? -1.229 -10.162 6.437 1.00 91.50 79 LEU A O 1
ATOM 645 N N . GLN A 1 80 ? 0.395 -9.128 7.599 1.00 85.62 80 GLN A N 1
ATOM 646 C CA . GLN A 1 80 ? 0.012 -9.663 8.897 1.00 85.62 80 GLN A CA 1
ATOM 647 C C . GLN A 1 80 ? -0.341 -8.520 9.845 1.00 85.62 80 GLN A C 1
ATOM 649 O O . GLN A 1 80 ? 0.501 -7.686 10.184 1.00 85.62 80 GLN A O 1
ATOM 654 N N . PHE A 1 81 ? -1.596 -8.508 10.290 1.00 83.50 81 PHE A N 1
ATOM 655 C CA . PHE A 1 81 ? -2.074 -7.584 11.309 1.00 83.50 81 PHE A CA 1
ATOM 656 C C . PHE A 1 81 ? -1.920 -8.235 12.678 1.00 83.50 81 PHE A C 1
ATOM 658 O O . PHE A 1 81 ? -2.486 -9.298 12.937 1.00 83.50 81 PHE A O 1
ATOM 665 N N . THR A 1 82 ? -1.158 -7.593 13.556 1.00 78.44 82 THR A N 1
ATOM 666 C CA . THR A 1 82 ? -1.085 -8.002 14.959 1.00 78.44 82 THR A CA 1
ATOM 667 C C . THR A 1 82 ? -2.125 -7.200 15.736 1.00 78.44 82 THR A C 1
ATOM 669 O O . THR A 1 82 ? -2.160 -5.975 15.585 1.00 78.44 82 THR A O 1
ATOM 672 N N . PRO A 1 83 ? -2.981 -7.836 16.556 1.00 71.69 83 PRO A N 1
ATOM 673 C CA . PRO A 1 83 ? -3.833 -7.095 17.472 1.00 71.69 83 PRO A CA 1
ATOM 674 C C . PRO A 1 83 ? -2.973 -6.181 18.357 1.00 71.69 83 PRO A C 1
ATOM 676 O O . PRO A 1 83 ? -1.876 -6.594 18.751 1.00 71.69 83 PRO A O 1
ATOM 679 N N . PRO A 1 84 ? -3.438 -4.965 18.695 1.00 63.19 84 PRO A N 1
ATOM 680 C CA . PRO A 1 84 ? -2.767 -4.167 19.711 1.00 63.19 84 PRO A CA 1
ATOM 681 C C . PRO A 1 84 ? -2.667 -5.004 20.989 1.00 63.19 84 PRO A C 1
ATOM 683 O O . PRO A 1 84 ? -3.639 -5.671 21.362 1.00 63.19 84 PRO A O 1
ATOM 686 N N . LEU A 1 85 ? -1.489 -5.021 21.627 1.00 61.72 85 LEU A N 1
ATOM 687 C CA . LEU A 1 85 ? -1.320 -5.758 22.878 1.00 61.72 85 LEU A CA 1
ATOM 688 C C . LEU A 1 85 ? -2.429 -5.334 23.854 1.00 61.72 85 LEU A C 1
ATOM 690 O O . LEU A 1 85 ? -2.727 -4.138 23.937 1.00 61.72 85 LEU A O 1
ATOM 694 N N . PRO A 1 86 ? -3.041 -6.276 24.598 1.00 52.31 86 PRO A N 1
ATOM 695 C CA . PRO A 1 86 ? -3.973 -5.912 25.650 1.00 52.31 86 PRO A CA 1
ATOM 696 C C . PRO A 1 86 ? -3.232 -4.987 26.613 1.00 52.31 86 PRO A C 1
ATOM 698 O O . PRO A 1 86 ? -2.238 -5.383 27.224 1.00 52.31 86 PRO A O 1
ATOM 701 N N . THR A 1 87 ? -3.686 -3.739 26.707 1.00 48.34 87 THR A N 1
ATOM 702 C CA . THR A 1 87 ? -3.126 -2.708 27.577 1.00 48.34 87 THR A CA 1
ATOM 703 C C . THR A 1 87 ? -3.328 -3.115 29.034 1.00 48.34 87 THR A C 1
ATOM 705 O O . THR A 1 87 ? -4.253 -2.679 29.713 1.00 48.34 87 THR A O 1
ATOM 708 N N . LYS A 1 88 ? -2.440 -3.963 29.557 1.00 45.03 88 LYS A N 1
ATOM 709 C CA . LYS A 1 88 ? -2.163 -3.988 30.991 1.00 45.03 88 LYS A CA 1
ATOM 710 C C . LYS A 1 88 ? -1.383 -2.712 31.259 1.00 45.03 88 LYS A C 1
ATOM 712 O O . LYS A 1 88 ? -0.256 -2.598 30.795 1.00 45.03 88 LYS A O 1
ATOM 717 N N . GLY A 1 89 ? -2.045 -1.746 31.895 1.00 41.94 89 GLY A N 1
ATOM 718 C CA . GLY A 1 89 ? -1.580 -0.371 32.052 1.00 41.94 89 GLY A CA 1
ATOM 719 C C . GLY A 1 89 ? -0.089 -0.263 32.345 1.00 41.94 89 GLY A C 1
ATOM 720 O O . GLY A 1 89 ? 0.326 -0.455 33.478 1.00 41.94 89 GLY A O 1
ATOM 721 N N . PHE A 1 90 ? 0.680 0.061 31.314 1.00 39.94 90 PHE A N 1
ATOM 722 C CA . PHE A 1 90 ? 2.011 0.627 31.402 1.00 39.94 90 PHE A CA 1
ATOM 723 C C . PHE A 1 90 ? 2.135 1.591 30.228 1.00 39.94 90 PHE A C 1
ATOM 725 O O . PHE A 1 90 ? 1.909 1.244 29.070 1.00 39.94 90 PHE A O 1
ATOM 732 N N . SER A 1 91 ? 2.370 2.844 30.586 1.00 43.25 91 SER A N 1
ATOM 733 C CA . SER A 1 91 ? 2.646 3.962 29.704 1.00 43.25 91 SER A CA 1
ATOM 734 C C . SER A 1 91 ? 3.936 3.702 28.931 1.00 43.25 91 SER A C 1
ATOM 736 O O . SER A 1 91 ? 5.013 3.898 29.479 1.00 43.25 91 SER A O 1
ATOM 738 N N . ASP A 1 92 ? 3.820 3.282 27.677 1.00 41.72 92 ASP A N 1
ATOM 739 C CA . ASP A 1 92 ? 4.860 3.461 26.666 1.00 41.72 92 ASP A CA 1
ATOM 740 C C . ASP A 1 92 ? 4.187 3.600 25.291 1.00 41.72 92 ASP A C 1
ATOM 742 O O . ASP A 1 92 ? 3.248 2.849 24.995 1.00 41.72 92 ASP A O 1
ATOM 746 N N . PRO A 1 93 ? 4.599 4.558 24.439 1.00 44.62 93 PRO A N 1
ATOM 747 C CA . PRO A 1 93 ? 4.007 4.746 23.121 1.00 44.62 93 PRO A CA 1
ATOM 748 C C . PRO A 1 93 ? 4.481 3.621 22.189 1.00 44.62 93 PRO A C 1
ATOM 750 O O . PRO A 1 93 ? 5.476 3.749 21.479 1.00 44.62 93 PRO A O 1
ATOM 753 N N . MET A 1 94 ? 3.798 2.475 22.222 1.00 44.22 94 MET A N 1
ATOM 754 C CA . MET A 1 94 ? 4.152 1.325 21.391 1.00 44.22 94 MET A CA 1
ATOM 755 C C . MET A 1 94 ? 3.786 1.545 19.919 1.00 44.22 94 MET A C 1
ATOM 757 O O . MET A 1 94 ? 2.631 1.805 19.575 1.00 44.22 94 MET A O 1
ATOM 761 N N . LEU A 1 95 ? 4.801 1.384 19.060 1.00 45.47 95 LEU A N 1
ATOM 762 C CA . LEU A 1 95 ? 4.696 1.299 17.605 1.00 45.47 95 LEU A CA 1
ATOM 763 C C . LEU A 1 95 ? 3.615 0.295 17.188 1.00 45.47 95 LEU A C 1
ATOM 765 O O . LEU A 1 95 ? 3.543 -0.827 17.696 1.00 45.47 95 LEU A O 1
ATOM 769 N N . THR A 1 96 ? 2.807 0.671 16.200 1.00 49.53 96 THR A N 1
ATOM 770 C CA . THR A 1 96 ? 1.856 -0.252 15.576 1.00 49.53 96 THR A CA 1
ATOM 771 C C . THR A 1 96 ? 2.628 -1.211 14.658 1.00 49.53 96 THR A C 1
ATOM 773 O O . THR A 1 96 ? 3.083 -0.821 13.586 1.00 49.53 96 THR A O 1
ATOM 776 N N . ASN A 1 97 ? 2.808 -2.467 15.080 1.00 49.50 97 ASN A N 1
ATOM 777 C CA . ASN A 1 97 ? 3.526 -3.490 14.307 1.00 49.50 97 ASN A CA 1
ATOM 778 C C . ASN A 1 97 ? 2.622 -4.102 13.222 1.00 49.50 97 ASN A C 1
ATOM 780 O O . ASN A 1 97 ? 1.974 -5.131 13.434 1.00 49.50 97 ASN A O 1
ATOM 784 N N . LEU A 1 98 ? 2.588 -3.467 12.051 1.00 55.22 98 LEU A N 1
ATOM 785 C CA . LEU A 1 98 ? 2.153 -4.089 10.800 1.00 55.22 98 LEU A CA 1
ATOM 786 C C . LEU A 1 98 ? 3.401 -4.651 10.101 1.00 55.22 98 LEU A C 1
ATOM 788 O O . LEU A 1 98 ? 4.381 -3.937 9.927 1.00 55.22 98 LEU A O 1
ATOM 792 N N . GLY A 1 99 ? 3.387 -5.937 9.743 1.00 58.66 99 GLY A N 1
ATOM 793 C CA . GLY A 1 99 ? 4.505 -6.600 9.062 1.00 58.66 99 GLY A CA 1
ATOM 794 C C . GLY A 1 99 ? 4.169 -6.916 7.606 1.00 58.66 99 GLY A C 1
ATOM 795 O O . GLY A 1 99 ? 3.132 -7.527 7.337 1.00 58.66 99 GLY A O 1
ATOM 796 N N . VAL A 1 100 ? 5.049 -6.522 6.682 1.00 59.94 100 VAL A N 1
ATOM 797 C CA . VAL A 1 100 ? 5.006 -6.900 5.260 1.00 59.94 100 VAL A CA 1
ATOM 798 C C . VAL A 1 100 ? 5.987 -8.054 5.058 1.00 59.94 100 VAL A C 1
ATOM 800 O O . VAL A 1 100 ? 7.165 -7.908 5.385 1.00 59.94 100 VAL A O 1
ATOM 803 N N . LYS A 1 101 ? 5.526 -9.210 4.565 1.00 55.31 101 LYS A N 1
ATOM 804 C CA . LYS A 1 101 ? 6.426 -10.327 4.228 1.00 55.31 101 LYS A CA 1
ATOM 805 C C . LYS A 1 101 ? 6.823 -10.280 2.744 1.00 55.31 101 LYS A C 1
ATOM 807 O O . LYS A 1 101 ? 5.953 -9.963 1.930 1.00 55.31 101 LYS A O 1
ATOM 812 N N . PRO A 1 102 ? 8.097 -10.569 2.412 1.00 43.81 102 PRO A N 1
ATOM 813 C CA . PRO A 1 102 ? 8.543 -10.750 1.034 1.00 43.81 102 PRO A CA 1
ATOM 814 C C . PRO A 1 102 ? 7.998 -12.045 0.419 1.00 43.81 102 PRO A C 1
ATOM 816 O O . PRO A 1 102 ? 7.696 -12.993 1.186 1.00 43.81 102 PRO A O 1
#

Radius of gyration: 15.06 Å; Cα contacts (8 Å, |Δi|>4): 182; chains: 1; bounding box: 36×24×47 Å

Solvent-accessible surface area (backbone atoms only — not comparable to full-atom values): 6351 Å² total; per-residue (Å²): 96,58,97,60,27,42,67,43,73,47,72,64,48,72,89,42,68,85,56,57,82,79,43,95,64,72,36,21,33,63,42,31,36,33,67,85,78,72,41,76,46,66,43,80,31,73,41,95,62,94,63,30,39,74,80,47,78,45,64,39,87,92,79,41,30,34,45,31,39,31,68,95,40,84,45,73,34,52,53,47,85,60,77,80,74,82,80,72,91,68,97,67,95,72,66,65,65,59,48,66,46,133

Sequence (102 aa):
MACGVLYAVRSVFQDDEGQAEGRAGGDMVVYAYDTSRGQELPVQIPFPNPYQYISSIDYNPRDNQLYVWNNYYVLRYPLQFTPPLPTKGFSDPMLTNLGVKP

InterPro domains:
  IPR003112 Olfactomedin-like domain [PF02191] (1-82)
  IPR003112 Olfactomedin-like domain [PS51132] (1-83)
  IPR050605 Olfactomedin-like domain-containing protein [PTHR23192] (1-81)

Nearest PDB structures (foldseek):
  6jbu-assembly1_A  TM=9.603E-01  e=2.735E-06  Mus musculus
  5ftu-assembly1_D  TM=9.378E-01  e=2.893E-06  Mus musculus
  4yeb-assembly1_A  TM=8.742E-01  e=3.834E-06  Mus musculus
  6ska-assembly1_D  TM=9.430E-01  e=1.182E-05  Mus musculus
  7skd-assembly1_A  TM=9.198E-01  e=3.879E-04  Homo sapiens

Secondary structure (DSSP, 8-state):
-BTTEEEEEE---GGGHHHHTT----SEEEEEEETTTTEEE---EE---TTS-EEEEEEETTTTEEEEEETTEEEEEEEEEPPPP---S--------EEE--

pLDDT: mean 80.22, std 19.56, range [39.94, 97.81]

Mean predicted aligned error: 9.6 Å